Protein AF-A0A059X9Z7-F1 (afdb_monomer_lite)

Secondary structure (DSSP, 8-state):
-EETTTTEEGGGSEEEESS-HHHHHHHHHHTTS----S-EEE---GGGGTTS-EEEE---SS--SS-PPPGGGEEE--TTT-----S--HHHHHHHHHHHHTT-PPPTTTTS-EEEE-S----TTPPEEE-----

Structure (mmCIF, N/CA/C/O backbone):
data_AF-A0A059X9Z7-F1
#
_entry.id   AF-A0A059X9Z7-F1
#
loop_
_atom_site.group_PDB
_atom_site.id
_atom_site.type_symbol
_atom_site.label_atom_id
_atom_site.label_alt_id
_atom_site.label_comp_id
_atom_site.label_asym_id
_atom_site.label_entity_id
_atom_site.label_seq_id
_atom_site.pdbx_PDB_ins_code
_atom_site.Cartn_x
_atom_site.Cartn_y
_atom_site.Cartn_z
_atom_site.occupancy
_atom_site.B_iso_or_equiv
_atom_site.auth_seq_id
_atom_site.auth_comp_id
_atom_site.auth_asym_id
_atom_site.auth_atom_id
_atom_site.pdbx_PDB_model_num
ATOM 1 N N . TYR A 1 1 ? -7.094 -16.591 3.449 1.00 77.62 1 TYR A N 1
ATOM 2 C CA . TYR A 1 1 ? -6.113 -16.502 4.550 1.00 77.62 1 TYR A CA 1
ATOM 3 C C . TYR A 1 1 ? -6.686 -15.639 5.642 1.00 77.62 1 TYR A C 1
ATOM 5 O O . TYR A 1 1 ? -7.320 -14.642 5.309 1.00 77.62 1 TYR A O 1
ATOM 13 N N . ARG A 1 2 ? -6.547 -16.049 6.906 1.00 87.25 2 ARG A N 1
ATOM 14 C CA . ARG A 1 2 ? -6.934 -15.190 8.028 1.00 87.25 2 ARG A CA 1
ATOM 15 C C . ARG A 1 2 ? -5.886 -14.095 8.175 1.00 87.25 2 ARG A C 1
ATOM 17 O O . ARG A 1 2 ? -4.700 -14.402 8.157 1.00 87.25 2 ARG A O 1
ATOM 24 N N . LEU A 1 3 ? -6.337 -12.856 8.295 1.00 89.50 3 LEU A N 1
ATOM 25 C CA . LEU A 1 3 ? -5.495 -11.710 8.588 1.00 89.50 3 LEU A CA 1
ATOM 26 C C . LEU A 1 3 ? -5.288 -11.640 10.109 1.00 89.50 3 LEU A C 1
ATOM 28 O O . LEU A 1 3 ? -6.281 -11.513 10.844 1.00 89.50 3 LEU A O 1
ATOM 32 N N . PRO A 1 4 ? -4.039 -11.752 10.598 1.00 90.12 4 PRO A N 1
ATOM 33 C CA . PRO A 1 4 ? -3.734 -11.543 12.005 1.00 90.12 4 PRO A CA 1
ATOM 34 C C . PRO A 1 4 ? -4.268 -10.193 12.495 1.00 90.12 4 PRO A C 1
ATOM 36 O O . PRO A 1 4 ? -4.392 -9.240 11.727 1.00 90.12 4 PRO A O 1
ATOM 39 N N . LYS A 1 5 ? -4.595 -10.117 13.788 1.00 92.62 5 LYS A N 1
ATOM 40 C CA . LYS A 1 5 ? -5.050 -8.905 14.500 1.00 92.62 5 LYS A CA 1
ATOM 41 C C . LYS A 1 5 ? -6.433 -8.349 14.108 1.00 92.62 5 LYS A C 1
ATOM 43 O O . LYS A 1 5 ? -7.096 -7.789 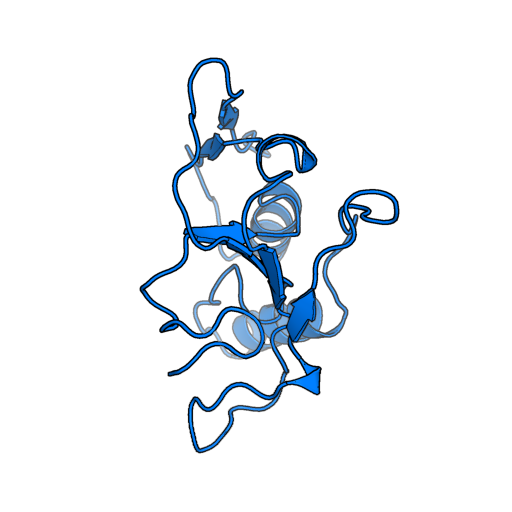14.971 1.00 92.62 5 LYS A O 1
ATOM 48 N N . LEU A 1 6 ? -6.927 -8.574 12.884 1.00 92.88 6 LEU A N 1
ATOM 49 C CA . LEU A 1 6 ? -8.279 -8.156 12.454 1.00 92.88 6 LEU A CA 1
ATOM 50 C C . LEU A 1 6 ? -9.343 -9.266 12.512 1.00 92.88 6 LEU A C 1
ATOM 52 O O . LEU A 1 6 ? -10.540 -8.987 12.385 1.00 92.88 6 LEU A O 1
ATOM 56 N N . ASN A 1 7 ? -8.923 -10.520 12.725 1.00 90.12 7 ASN A N 1
ATOM 57 C CA . ASN A 1 7 ? -9.790 -11.703 12.821 1.00 90.12 7 ASN A CA 1
ATOM 58 C C . ASN A 1 7 ? -10.826 -11.790 11.678 1.00 90.12 7 ASN A C 1
ATOM 60 O O . ASN A 1 7 ? -12.026 -11.986 11.896 1.00 90.12 7 ASN A O 1
ATOM 64 N N . CYS A 1 8 ? -10.353 -11.599 10.451 1.00 93.62 8 CYS A N 1
ATOM 65 C CA . CYS A 1 8 ? -11.130 -11.677 9.214 1.00 93.62 8 CYS A CA 1
ATOM 66 C C . CYS A 1 8 ? -10.301 -12.341 8.110 1.00 93.62 8 CYS A C 1
ATOM 68 O O . CYS A 1 8 ? -9.152 -12.730 8.340 1.00 93.62 8 CYS A O 1
ATOM 70 N N . LEU A 1 9 ? -10.872 -12.513 6.921 1.00 93.19 9 LEU A N 1
ATOM 71 C CA . LEU A 1 9 ? -10.134 -12.970 5.750 1.00 93.19 9 LEU A CA 1
ATOM 72 C C . LEU A 1 9 ? -9.442 -11.800 5.041 1.00 93.19 9 LEU A C 1
ATOM 74 O O . LEU A 1 9 ? -9.853 -10.650 5.149 1.00 93.19 9 LEU A O 1
ATOM 78 N N . TRP A 1 10 ? -8.411 -12.117 4.259 1.00 91.75 10 TRP A N 1
ATOM 79 C CA . TRP A 1 10 ? -7.712 -11.165 3.383 1.00 91.75 10 TRP A CA 1
ATOM 80 C C . TRP A 1 10 ? -8.647 -10.390 2.437 1.00 91.75 10 TRP A C 1
ATOM 82 O O . TRP A 1 10 ? -8.394 -9.231 2.131 1.00 91.75 10 TRP A O 1
ATOM 92 N N . ASN A 1 11 ? -9.735 -11.024 1.992 1.00 93.31 11 ASN A N 1
ATOM 93 C CA . ASN A 1 11 ? -10.712 -10.415 1.087 1.00 93.31 11 ASN A CA 1
ATOM 94 C C . ASN A 1 11 ? -11.826 -9.648 1.824 1.00 93.31 11 ASN A C 1
ATOM 96 O O . ASN A 1 11 ? -12.674 -9.059 1.165 1.00 93.31 11 ASN A O 1
ATOM 100 N N . ASP A 1 12 ? -11.827 -9.647 3.162 1.00 95.31 12 ASP A N 1
ATOM 101 C CA . ASP A 1 12 ? -12.831 -8.948 3.981 1.00 95.31 12 ASP A CA 1
ATOM 102 C C . ASP A 1 12 ? -12.392 -7.519 4.357 1.00 95.31 12 ASP A C 1
ATOM 104 O O . ASP A 1 12 ? -13.050 -6.857 5.161 1.00 95.31 12 ASP A O 1
ATOM 108 N N . VAL A 1 13 ? -11.246 -7.060 3.846 1.00 96.56 13 VAL A N 1
ATOM 109 C CA . VAL A 1 13 ? -10.664 -5.751 4.166 1.00 96.56 13 VAL A CA 1
ATOM 110 C C . VAL A 1 13 ? -10.462 -4.923 2.910 1.00 96.56 13 VAL A C 1
ATOM 112 O O . VAL A 1 13 ? -10.238 -5.450 1.821 1.00 96.56 13 VAL A O 1
ATOM 115 N N . LEU A 1 14 ? -10.503 -3.609 3.082 1.00 96.88 14 LEU A N 1
ATOM 116 C CA . LEU A 1 14 ? -10.046 -2.656 2.086 1.00 96.88 14 LEU A CA 1
ATOM 117 C C . LEU A 1 14 ? -8.515 -2.629 2.087 1.00 96.88 14 LEU A C 1
ATOM 119 O O . LEU A 1 14 ? -7.890 -2.623 3.150 1.00 96.88 14 LEU A O 1
ATOM 123 N N . HIS A 1 15 ? -7.929 -2.608 0.891 1.00 95.94 15 HIS A N 1
ATOM 124 C CA . HIS A 1 15 ? -6.483 -2.590 0.673 1.00 95.94 15 HIS A CA 1
ATOM 125 C C . HIS A 1 15 ? -6.061 -1.210 0.188 1.00 95.94 15 HIS A C 1
ATOM 127 O O . HIS A 1 15 ? -6.440 -0.796 -0.908 1.00 95.94 15 HIS A O 1
ATOM 133 N N . PHE A 1 16 ? -5.247 -0.520 0.980 1.00 96.50 16 PHE A N 1
ATOM 134 C CA . PHE A 1 16 ? -4.645 0.753 0.605 1.00 96.50 16 PHE A CA 1
ATOM 135 C C . PHE A 1 16 ? -3.138 0.586 0.454 1.00 96.50 16 PHE A C 1
ATOM 137 O O . PHE A 1 16 ? -2.495 -0.100 1.251 1.00 96.50 16 PHE A O 1
ATOM 144 N N . SER A 1 17 ? -2.558 1.251 -0.543 1.00 95.62 17 SER A N 1
ATOM 145 C CA . SER A 1 17 ? -1.109 1.441 -0.575 1.00 95.62 17 SER A CA 1
ATOM 146 C C . SER A 1 17 ? -0.724 2.363 0.575 1.00 95.62 17 SER A C 1
ATOM 148 O O . SER A 1 17 ? -1.292 3.445 0.704 1.00 95.62 17 SER A O 1
ATOM 150 N N . ALA A 1 18 ? 0.237 1.952 1.401 1.00 95.06 18 ALA A N 1
ATOM 151 C CA . ALA A 1 18 ? 0.771 2.829 2.437 1.00 95.06 18 ALA A CA 1
ATOM 152 C C . ALA A 1 18 ? 1.746 3.873 1.866 1.00 95.06 18 ALA A C 1
ATOM 154 O O . ALA A 1 18 ? 2.068 4.829 2.553 1.00 95.06 18 ALA A O 1
ATOM 155 N N . LEU A 1 19 ? 2.224 3.667 0.636 1.00 94.81 19 LEU A N 1
ATOM 156 C CA . LEU A 1 19 ? 3.105 4.562 -0.113 1.00 94.81 19 LEU A CA 1
ATOM 157 C C . LEU A 1 19 ? 2.303 5.286 -1.202 1.00 94.81 19 LEU A C 1
ATOM 159 O O . LEU A 1 19 ? 1.502 4.641 -1.887 1.00 94.81 19 LEU A O 1
ATOM 163 N N . ASN A 1 20 ? 2.564 6.575 -1.437 1.00 93.44 20 ASN A N 1
ATOM 164 C CA . ASN A 1 20 ? 1.970 7.301 -2.557 1.00 93.44 20 ASN A CA 1
ATOM 165 C C . ASN A 1 20 ? 2.170 6.534 -3.884 1.00 93.44 20 ASN A C 1
ATOM 167 O O . ASN A 1 20 ? 3.319 6.339 -4.305 1.00 93.44 20 ASN A O 1
ATOM 171 N N . PRO A 1 21 ? 1.091 6.148 -4.599 1.00 95.31 21 PRO A N 1
ATOM 172 C CA . PRO A 1 21 ? 1.209 5.419 -5.859 1.00 95.31 21 PRO A CA 1
ATOM 173 C C . PRO A 1 21 ? 2.073 6.130 -6.908 1.00 95.31 21 PRO A C 1
ATOM 175 O O . PRO A 1 21 ? 2.710 5.458 -7.717 1.00 95.31 21 PRO A O 1
ATOM 178 N N . LYS A 1 22 ? 2.174 7.468 -6.876 1.00 93.50 22 LYS A N 1
ATOM 179 C CA . LYS A 1 22 ? 3.063 8.232 -7.765 1.00 93.50 22 LYS A CA 1
ATOM 180 C C . LYS A 1 22 ? 4.511 7.756 -7.675 1.00 93.50 22 LYS A C 1
ATOM 182 O O . LYS A 1 22 ? 5.147 7.605 -8.707 1.00 93.50 22 LYS A O 1
ATOM 187 N N . ILE A 1 23 ? 5.015 7.486 -6.470 1.00 94.56 23 ILE A N 1
ATOM 188 C CA . ILE A 1 23 ? 6.403 7.050 -6.253 1.00 94.56 23 ILE A CA 1
ATOM 189 C C . ILE A 1 23 ? 6.645 5.704 -6.947 1.00 94.56 23 ILE A C 1
ATOM 191 O O . ILE A 1 23 ? 7.643 5.527 -7.642 1.00 94.56 23 ILE A O 1
ATOM 195 N N . ILE A 1 24 ? 5.693 4.779 -6.807 1.00 95.50 24 ILE A N 1
ATOM 196 C CA . ILE A 1 24 ? 5.737 3.454 -7.431 1.00 95.50 24 ILE A CA 1
ATOM 197 C C . ILE A 1 24 ? 5.732 3.585 -8.954 1.00 95.50 24 ILE A C 1
ATOM 199 O O . ILE A 1 24 ? 6.623 3.072 -9.629 1.00 95.50 24 ILE A O 1
ATOM 203 N N . PHE A 1 25 ? 4.732 4.276 -9.506 1.00 95.69 25 PHE A N 1
ATOM 204 C CA . PHE A 1 25 ? 4.564 4.356 -10.953 1.00 95.69 25 PHE A CA 1
ATOM 205 C C . PHE A 1 25 ? 5.681 5.156 -11.621 1.00 95.69 25 PHE A C 1
ATOM 207 O O . PHE A 1 25 ? 6.197 4.685 -12.627 1.00 95.69 25 PHE A O 1
ATOM 214 N N . SER A 1 26 ? 6.140 6.273 -11.043 1.00 93.75 26 SER A N 1
ATOM 215 C CA . SER A 1 26 ? 7.297 7.008 -11.574 1.00 93.75 26 SER A CA 1
ATOM 216 C C . SER A 1 26 ? 8.542 6.125 -11.633 1.00 93.75 26 SER A C 1
ATOM 218 O O . SER A 1 26 ? 9.222 6.100 -12.657 1.00 93.75 26 SER A O 1
ATOM 220 N N . ARG A 1 27 ? 8.796 5.311 -10.599 1.00 95.12 27 ARG A N 1
ATOM 221 C CA . ARG A 1 27 ? 9.936 4.389 -10.626 1.00 95.12 27 ARG A CA 1
ATOM 222 C C . ARG A 1 27 ? 9.806 3.321 -11.711 1.00 95.12 27 ARG A C 1
ATOM 224 O O . ARG A 1 27 ? 10.785 2.983 -12.373 1.00 95.12 27 ARG A O 1
ATOM 231 N N . LEU A 1 28 ? 8.606 2.783 -11.908 1.00 95.81 28 LEU A N 1
ATOM 232 C CA . LEU A 1 28 ? 8.344 1.816 -12.972 1.00 95.81 28 LEU A CA 1
ATOM 233 C C . LEU A 1 28 ? 8.528 2.431 -14.373 1.00 95.81 28 LEU A C 1
ATOM 235 O O . LEU A 1 28 ? 9.031 1.749 -15.266 1.00 95.81 28 LEU A O 1
ATOM 239 N N . GLU A 1 29 ? 8.167 3.702 -14.575 1.00 95.00 29 GLU A N 1
ATOM 240 C CA . GLU A 1 29 ? 8.420 4.418 -15.836 1.00 95.00 29 GLU A CA 1
ATOM 241 C C . GLU A 1 29 ? 9.912 4.619 -16.093 1.00 95.00 29 GLU A C 1
ATOM 243 O O . GLU A 1 29 ? 10.371 4.339 -17.199 1.00 95.00 29 GLU A O 1
ATOM 248 N N . GLU A 1 30 ? 10.683 5.016 -15.077 1.00 94.75 30 GLU A N 1
ATOM 249 C CA . GLU A 1 30 ? 12.146 5.147 -15.169 1.00 94.75 30 GLU A CA 1
ATOM 250 C C . GLU A 1 30 ? 12.834 3.832 -15.569 1.00 94.75 30 GLU A C 1
ATOM 252 O O . GLU A 1 30 ? 13.881 3.841 -16.215 1.00 94.75 30 GLU A O 1
ATOM 257 N N . LEU A 1 31 ? 12.244 2.692 -15.198 1.00 95.94 31 LEU A N 1
ATOM 258 C CA . LEU A 1 31 ? 12.715 1.356 -15.572 1.00 95.94 31 LEU A CA 1
ATOM 259 C C . LEU A 1 31 ? 12.171 0.871 -16.929 1.00 95.94 31 LEU A C 1
ATOM 261 O O . LEU A 1 31 ? 12.509 -0.230 -17.364 1.00 95.94 31 LEU A O 1
ATOM 265 N N . GLY A 1 32 ? 11.365 1.678 -17.622 1.00 95.31 32 GLY A N 1
ATOM 266 C CA . GLY A 1 32 ? 10.856 1.379 -18.961 1.00 95.31 32 GLY A CA 1
ATOM 267 C C . GLY A 1 32 ? 9.578 0.537 -19.002 1.00 95.31 32 GLY A C 1
ATOM 268 O O . GLY A 1 32 ? 9.232 0.026 -20.062 1.00 95.31 32 GLY A O 1
ATOM 269 N N . PHE A 1 33 ? 8.853 0.388 -17.886 1.00 94.69 33 PHE A N 1
ATOM 270 C CA . PHE A 1 33 ? 7.573 -0.343 -17.853 1.00 94.69 33 PHE A CA 1
ATOM 271 C C . PHE A 1 33 ? 6.351 0.507 -18.234 1.00 94.69 33 PHE A C 1
ATOM 273 O O . PHE A 1 33 ? 5.240 -0.021 -18.317 1.00 94.69 33 PHE A O 1
ATOM 280 N N . GLY A 1 34 ? 6.551 1.811 -18.431 1.00 87.94 34 GLY A N 1
ATOM 281 C CA . GLY A 1 34 ? 5.526 2.774 -18.822 1.00 87.94 34 GLY A CA 1
ATOM 282 C C . GLY A 1 34 ? 5.406 2.991 -20.338 1.00 87.94 34 GLY A C 1
ATOM 283 O O . GLY A 1 34 ? 5.991 2.250 -21.131 1.00 87.94 34 GLY A O 1
ATOM 284 N N . PRO A 1 35 ? 4.661 4.027 -20.763 1.00 88.94 35 PRO A N 1
ATOM 285 C CA . PRO A 1 35 ? 4.063 5.074 -19.925 1.00 88.94 35 PRO A CA 1
ATOM 286 C C . PRO A 1 35 ? 2.759 4.628 -19.242 1.00 88.94 35 PRO A C 1
ATOM 288 O O . PRO A 1 35 ? 1.929 3.955 -19.857 1.00 88.94 35 PRO A O 1
ATOM 291 N N . PHE A 1 36 ? 2.534 5.060 -18.001 1.00 89.25 36 PHE A N 1
ATOM 292 C CA . PHE A 1 36 ? 1.270 4.870 -17.288 1.00 89.25 36 PHE A CA 1
ATOM 293 C C . PHE A 1 36 ? 0.429 6.144 -17.371 1.00 89.25 36 PHE A C 1
ATOM 295 O O . PHE A 1 36 ? 0.604 7.091 -16.608 1.00 89.25 36 PHE A O 1
ATOM 302 N N . ARG A 1 37 ? -0.507 6.171 -18.321 1.00 86.00 37 ARG A N 1
ATOM 303 C CA . ARG A 1 37 ? -1.375 7.331 -18.560 1.00 86.00 37 ARG A CA 1
ATOM 304 C C . ARG A 1 37 ? -2.705 7.185 -17.836 1.00 86.00 37 ARG A C 1
ATOM 306 O O . ARG A 1 37 ? -3.184 6.075 -17.618 1.00 86.00 37 ARG A O 1
ATOM 313 N N . ASP A 1 38 ? -3.288 8.326 -17.483 1.00 87.38 38 ASP A N 1
ATOM 314 C CA . ASP A 1 38 ? -4.646 8.440 -16.938 1.00 87.38 38 ASP A CA 1
ATOM 315 C C . ASP A 1 38 ? -4.896 7.685 -15.619 1.00 87.38 38 ASP A C 1
ATOM 317 O O . ASP A 1 38 ? -6.048 7.450 -15.241 1.00 87.38 38 ASP A O 1
ATOM 321 N N . LEU A 1 39 ? -3.834 7.345 -14.877 1.00 92.12 39 LEU A N 1
ATOM 322 C CA . LEU A 1 39 ? -3.969 6.762 -13.545 1.00 92.12 39 LEU A CA 1
ATOM 323 C C . LEU A 1 39 ? -4.527 7.789 -12.559 1.00 92.12 39 LEU A C 1
ATOM 325 O O . LEU A 1 39 ? -4.103 8.948 -12.520 1.00 92.12 39 LEU A O 1
ATOM 329 N N . LYS A 1 40 ? -5.467 7.328 -11.735 1.00 93.50 40 LYS A N 1
ATOM 330 C CA . LYS A 1 40 ? -6.095 8.109 -10.672 1.00 93.50 40 LYS A CA 1
ATOM 331 C C . LYS A 1 40 ? -6.162 7.283 -9.401 1.00 93.50 40 LYS A C 1
ATOM 333 O O . LYS A 1 40 ? -6.370 6.072 -9.463 1.00 93.50 40 LYS A O 1
ATOM 338 N N . TRP A 1 41 ? -6.034 7.940 -8.260 1.00 94.56 41 TRP A N 1
ATOM 339 C CA . TRP A 1 41 ? -6.209 7.315 -6.951 1.00 94.56 41 TRP A CA 1
ATOM 340 C C . TRP A 1 41 ? -6.815 8.305 -5.965 1.00 94.56 41 TRP A C 1
ATOM 342 O O . TRP A 1 41 ? -6.664 9.519 -6.103 1.00 94.56 41 TRP A O 1
ATOM 352 N N . PHE A 1 42 ? -7.513 7.774 -4.966 1.00 95.69 42 PHE A N 1
ATOM 353 C CA . PHE A 1 42 ? -7.990 8.563 -3.840 1.00 95.69 42 PHE A CA 1
ATOM 354 C C . PHE A 1 42 ? -6.828 8.867 -2.892 1.00 95.69 42 PHE A C 1
ATOM 356 O O . PHE A 1 42 ? -6.065 7.974 -2.527 1.00 95.69 42 PHE A O 1
ATOM 363 N N . GLU A 1 43 ? -6.702 10.125 -2.488 1.00 94.62 43 GLU A N 1
ATOM 364 C CA . GLU A 1 43 ? -5.808 10.555 -1.415 1.00 94.62 43 GLU A CA 1
ATOM 365 C C . GLU A 1 43 ? -6.573 10.435 -0.097 1.00 94.62 43 GLU A C 1
ATOM 367 O O . GLU A 1 43 ? -7.309 11.345 0.273 1.00 94.62 43 GLU A O 1
ATOM 372 N N . ILE A 1 44 ? -6.457 9.279 0.560 1.00 95.06 44 ILE A N 1
ATOM 373 C CA . ILE A 1 44 ? -7.173 8.961 1.801 1.00 95.06 44 ILE A CA 1
ATOM 374 C C . ILE A 1 44 ? -6.340 9.447 2.995 1.00 95.06 44 ILE A C 1
ATOM 376 O O . ILE A 1 44 ? -5.296 8.851 3.269 1.00 95.06 44 ILE A O 1
ATOM 380 N N . PRO A 1 45 ? -6.767 10.492 3.732 1.00 92.44 45 PRO A N 1
ATOM 381 C CA . PRO A 1 45 ? -6.108 10.870 4.974 1.00 92.44 45 PRO A CA 1
ATOM 382 C C . PRO A 1 45 ? -6.249 9.735 5.985 1.00 92.44 45 PRO A C 1
ATOM 384 O O . PRO A 1 45 ? -7.341 9.192 6.159 1.00 92.44 45 PRO A O 1
ATOM 387 N N . VAL A 1 46 ? -5.166 9.398 6.687 1.00 93.12 46 VAL A N 1
ATOM 388 C CA . VAL A 1 46 ? -5.174 8.280 7.644 1.00 93.12 46 VAL A CA 1
ATOM 389 C C . VAL A 1 46 ? -6.223 8.474 8.749 1.00 93.12 46 VAL A C 1
ATOM 391 O O . VAL A 1 46 ? -6.804 7.505 9.222 1.00 93.12 46 VAL A O 1
ATOM 394 N N . GLN A 1 47 ? -6.541 9.728 9.088 1.00 92.19 47 GLN A N 1
ATOM 395 C CA . GLN A 1 47 ? -7.546 10.103 10.086 1.00 92.19 47 GLN A CA 1
ATOM 396 C C . GLN A 1 47 ? -8.960 9.631 9.722 1.00 92.19 47 GLN A C 1
ATOM 398 O O . GLN A 1 47 ? -9.769 9.390 10.609 1.00 92.19 47 GLN A O 1
ATOM 403 N N . VAL A 1 48 ? -9.270 9.446 8.432 1.00 94.00 48 VAL A N 1
ATOM 404 C CA . VAL A 1 48 ? -10.571 8.902 7.989 1.00 94.00 48 VAL A CA 1
ATOM 405 C C . VAL A 1 48 ? -10.759 7.452 8.448 1.00 94.00 48 VAL A C 1
ATOM 407 O O . VAL A 1 48 ? -11.885 6.966 8.524 1.00 94.00 48 VAL A O 1
ATOM 410 N N . LEU A 1 49 ? -9.664 6.760 8.765 1.00 95.44 49 LEU A N 1
ATOM 411 C CA . LEU A 1 49 ? -9.672 5.371 9.209 1.00 95.44 49 LEU A CA 1
ATOM 412 C C . LEU A 1 49 ? -9.695 5.250 10.745 1.00 95.44 49 LEU A C 1
ATOM 414 O O . LEU A 1 49 ? -9.773 4.135 11.263 1.00 95.44 49 LEU A O 1
ATOM 418 N N . GLU A 1 50 ? -9.623 6.364 11.486 1.00 93.56 50 GLU A N 1
ATOM 419 C CA . GLU A 1 50 ? -9.681 6.340 12.950 1.00 93.56 50 GLU A CA 1
ATOM 420 C C . GLU A 1 50 ? -10.998 5.722 13.438 1.00 93.56 50 GLU A C 1
ATOM 422 O O . GLU A 1 50 ? -12.084 6.000 12.932 1.00 93.56 50 GLU A O 1
ATOM 427 N N . GLY A 1 51 ? -10.897 4.843 14.436 1.00 94.44 51 GLY A N 1
ATOM 428 C CA . GLY A 1 51 ? -12.037 4.078 14.948 1.00 94.44 51 GLY A CA 1
ATOM 429 C C . GLY A 1 51 ? -12.375 2.817 14.144 1.00 94.44 51 GLY A C 1
ATOM 430 O O . GLY A 1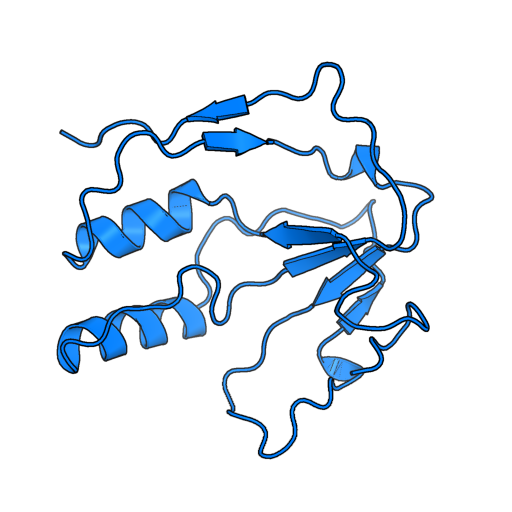 51 ? -13.146 1.992 14.636 1.00 94.44 51 GLY A O 1
ATOM 431 N N . LEU A 1 52 ? -11.772 2.606 12.967 1.00 97.06 52 LEU A N 1
ATOM 432 C CA . LEU A 1 52 ? -11.882 1.348 12.227 1.00 97.06 52 LEU A CA 1
ATOM 433 C C . LEU A 1 52 ? -10.739 0.386 12.591 1.00 97.06 52 LEU A C 1
ATOM 435 O O . LEU A 1 52 ? -9.590 0.819 12.736 1.00 97.06 52 LEU A O 1
ATOM 439 N N . PRO A 1 53 ? -11.002 -0.933 12.684 1.00 97.44 53 PRO A N 1
ATOM 440 C CA . PRO A 1 53 ? -9.949 -1.931 12.826 1.00 97.44 53 PRO A CA 1
ATOM 441 C C . PRO A 1 53 ? -8.974 -1.871 11.643 1.00 97.44 53 PRO A C 1
ATOM 443 O O . PRO A 1 53 ? -9.306 -2.270 10.523 1.00 97.44 53 PRO A O 1
ATOM 446 N N . THR A 1 54 ? -7.767 -1.373 11.913 1.00 97.75 54 THR A N 1
ATOM 447 C CA . THR A 1 54 ? -6.773 -1.037 10.890 1.00 97.75 54 THR A CA 1
ATOM 448 C C . THR A 1 54 ? -5.401 -1.584 11.262 1.00 97.75 54 THR A C 1
ATOM 450 O O . THR A 1 54 ? -4.951 -1.456 12.402 1.00 97.75 54 THR A O 1
ATOM 453 N N . VAL A 1 55 ? -4.723 -2.191 10.290 1.00 97.19 55 VAL A N 1
ATOM 454 C CA . VAL A 1 55 ? -3.356 -2.705 10.436 1.00 97.19 55 VAL A CA 1
ATOM 455 C C . VAL A 1 55 ? -2.472 -2.246 9.286 1.00 97.19 55 VAL A C 1
ATOM 457 O O . VAL A 1 55 ? -2.948 -1.992 8.181 1.00 97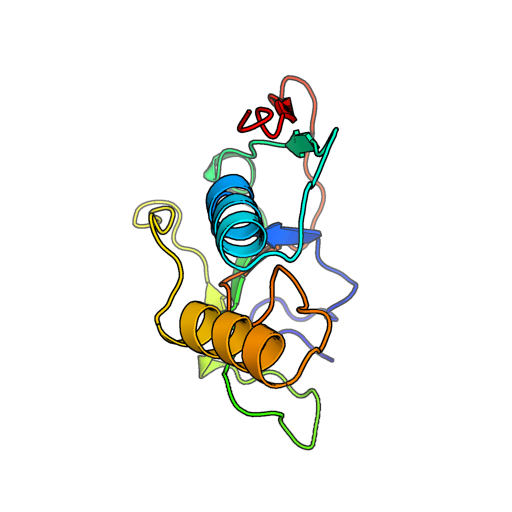.19 55 VAL A O 1
ATOM 460 N N . VAL A 1 56 ? -1.170 -2.191 9.534 1.00 96.38 56 VAL A N 1
ATOM 461 C CA . VAL A 1 56 ? -0.134 -2.087 8.510 1.00 96.38 56 VAL A CA 1
ATOM 462 C C . VAL A 1 56 ? 0.387 -3.488 8.232 1.00 96.38 56 VAL A C 1
ATOM 464 O O . VAL A 1 56 ? 0.820 -4.183 9.146 1.00 96.38 56 VAL A O 1
ATOM 467 N N . TYR A 1 57 ? 0.356 -3.903 6.972 1.00 94.12 57 TYR A N 1
ATOM 468 C CA . TYR A 1 57 ? 0.965 -5.139 6.505 1.00 94.12 57 TYR A CA 1
ATOM 469 C C . TYR A 1 57 ? 2.243 -4.833 5.723 1.00 94.12 57 TYR A C 1
ATOM 471 O O . TYR A 1 57 ? 2.212 -4.148 4.697 1.00 94.12 57 TYR A O 1
ATOM 479 N N . ARG A 1 58 ? 3.374 -5.355 6.197 1.00 91.62 58 ARG A N 1
ATOM 480 C CA . ARG A 1 58 ? 4.685 -5.227 5.554 1.00 91.62 58 ARG A CA 1
ATOM 481 C C . ARG A 1 58 ? 4.956 -6.496 4.751 1.00 91.62 58 ARG A C 1
ATOM 483 O O . ARG A 1 58 ? 5.356 -7.512 5.303 1.00 91.62 58 ARG A O 1
ATOM 490 N N . ALA A 1 59 ? 4.697 -6.441 3.445 1.00 83.44 59 ALA A N 1
ATOM 491 C CA . ALA A 1 59 ? 4.812 -7.605 2.571 1.00 83.44 59 ALA A CA 1
ATOM 492 C C . ALA A 1 59 ? 6.256 -8.166 2.555 1.00 83.44 59 ALA A C 1
ATOM 494 O O . ALA A 1 59 ? 7.165 -7.459 2.108 1.00 83.44 59 ALA A O 1
ATOM 495 N N . PRO A 1 60 ? 6.488 -9.417 3.001 1.00 80.94 60 PRO A N 1
ATOM 496 C CA . PRO A 1 60 ? 7.823 -10.002 3.070 1.00 80.94 60 PRO A CA 1
ATOM 497 C C . PRO A 1 60 ? 8.332 -10.405 1.681 1.00 80.94 60 PRO A C 1
ATOM 499 O O . PRO A 1 60 ? 7.551 -10.747 0.796 1.00 80.94 60 PRO A O 1
ATOM 502 N N . ILE A 1 61 ? 9.659 -10.430 1.511 1.00 72.19 61 ILE A N 1
ATOM 503 C CA . ILE A 1 61 ? 10.339 -10.775 0.244 1.00 72.19 61 ILE A CA 1
ATOM 504 C C . ILE A 1 61 ? 10.100 -12.233 -0.163 1.00 72.19 61 ILE A C 1
ATOM 506 O O . ILE A 1 61 ? 10.054 -12.573 -1.346 1.00 72.19 61 ILE A O 1
ATOM 510 N N . GLN A 1 62 ? 10.021 -13.122 0.826 1.00 64.38 62 GLN A N 1
ATOM 511 C CA . GLN A 1 62 ? 10.088 -14.551 0.573 1.00 64.38 62 GLN A CA 1
ATOM 512 C C . GLN A 1 62 ? 8.745 -15.057 0.034 1.00 64.38 62 GLN A C 1
ATOM 514 O O . GLN A 1 62 ? 7.722 -14.856 0.696 1.00 64.38 62 GLN A O 1
ATOM 519 N N . PRO A 1 63 ? 8.724 -15.744 -1.126 1.00 52.62 63 PRO A N 1
ATOM 520 C CA . PRO A 1 63 ? 7.555 -16.504 -1.527 1.00 52.62 63 PRO A CA 1
ATOM 521 C C . PRO A 1 63 ? 7.348 -17.588 -0.476 1.00 52.62 63 PRO A C 1
ATOM 523 O O . PRO A 1 63 ? 8.098 -18.562 -0.394 1.00 52.62 63 PRO A O 1
ATOM 526 N N . ARG A 1 64 ? 6.355 -17.385 0.382 1.00 57.09 64 ARG A N 1
ATOM 527 C CA . ARG A 1 64 ? 5.964 -18.406 1.340 1.00 57.09 64 ARG A CA 1
ATOM 528 C C . ARG A 1 64 ? 5.330 -19.551 0.557 1.00 57.09 64 ARG A C 1
ATOM 530 O O . ARG A 1 64 ? 4.536 -19.322 -0.357 1.00 57.09 64 ARG A O 1
ATOM 537 N N . GLN A 1 65 ? 5.735 -20.781 0.874 1.00 53.78 65 GLN A N 1
ATOM 538 C CA . GLN A 1 65 ? 5.156 -21.977 0.249 1.00 53.78 65 GLN A CA 1
ATOM 539 C C . GLN A 1 65 ? 3.654 -22.085 0.551 1.00 53.78 65 GLN A C 1
ATOM 541 O O . GLN A 1 65 ? 2.906 -22.680 -0.222 1.00 53.78 65 GLN A O 1
ATOM 546 N N . ASP A 1 66 ? 3.213 -21.456 1.639 1.00 64.50 66 ASP A N 1
ATOM 547 C CA . ASP A 1 66 ? 1.830 -21.183 1.969 1.00 64.50 66 ASP A CA 1
ATOM 548 C C . ASP A 1 66 ? 1.561 -19.672 1.954 1.00 64.50 66 ASP A C 1
ATOM 550 O O . ASP A 1 66 ? 2.361 -18.857 2.383 1.00 64.50 66 ASP A O 1
ATOM 554 N N . PHE A 1 67 ? 0.390 -19.236 1.508 1.00 66.50 67 PHE A N 1
ATOM 555 C CA . PHE A 1 67 ? 0.034 -17.812 1.599 1.00 66.50 67 PHE A CA 1
ATOM 556 C C . PHE A 1 67 ? -0.411 -17.423 3.030 1.00 66.50 67 PHE A C 1
ATOM 558 O O . PHE A 1 67 ? -1.247 -16.535 3.220 1.00 66.50 67 PHE A O 1
ATOM 565 N N . ALA A 1 68 ? 0.078 -18.135 4.051 1.00 74.44 68 ALA A N 1
ATOM 566 C CA . ALA A 1 68 ? -0.186 -17.813 5.441 1.00 74.44 68 ALA A CA 1
ATOM 567 C C . ALA A 1 68 ? 0.509 -16.492 5.792 1.00 74.44 68 ALA A C 1
ATOM 569 O O . ALA A 1 68 ? 1.676 -16.278 5.461 1.00 74.44 68 ALA A O 1
ATOM 570 N N . LEU A 1 69 ? -0.217 -15.599 6.461 1.00 83.06 69 LEU A N 1
ATOM 571 C CA . LEU A 1 69 ? 0.310 -14.321 6.936 1.00 83.06 69 LEU A CA 1
ATOM 572 C C . LEU A 1 69 ? 0.934 -14.530 8.314 1.00 83.06 69 LEU A C 1
ATOM 574 O O . LEU A 1 69 ? 0.319 -15.169 9.167 1.00 83.06 69 LEU A O 1
ATOM 578 N N . ASP A 1 70 ? 2.138 -14.003 8.524 1.00 87.38 70 ASP A N 1
ATOM 579 C CA . ASP A 1 70 ? 2.771 -14.004 9.843 1.00 87.38 70 ASP A CA 1
ATOM 580 C C . ASP A 1 70 ? 2.272 -12.803 10.622 1.00 87.38 70 ASP A C 1
ATOM 582 O O . ASP A 1 70 ? 2.065 -11.717 10.079 1.00 87.38 70 ASP A O 1
ATOM 586 N N . GLU A 1 71 ? 2.068 -13.020 11.909 1.00 89.88 71 GLU A N 1
ATOM 587 C CA . GLU A 1 71 ? 1.700 -11.960 12.819 1.00 89.88 71 GLU A CA 1
ATOM 588 C C . GLU A 1 71 ? 2.806 -10.904 12.943 1.00 89.88 71 GLU A C 1
ATOM 590 O O . GLU A 1 71 ? 2.486 -9.741 13.165 1.00 89.88 71 GLU A O 1
ATOM 595 N N . ALA A 1 72 ? 4.074 -11.278 12.742 1.00 91.31 72 ALA A N 1
ATOM 596 C CA . ALA A 1 72 ? 5.204 -10.351 12.740 1.00 91.31 72 ALA A CA 1
ATOM 597 C C . ALA A 1 72 ? 5.191 -9.366 11.555 1.00 91.31 72 ALA A C 1
ATOM 599 O O . ALA A 1 72 ? 5.754 -8.280 11.664 1.00 91.31 72 ALA A O 1
ATOM 600 N N . ASP A 1 73 ? 4.526 -9.711 10.447 1.00 91.06 73 ASP A N 1
ATOM 601 C CA . ASP A 1 73 ? 4.419 -8.844 9.264 1.00 91.06 73 ASP A CA 1
ATOM 602 C C . ASP A 1 73 ? 3.229 -7.871 9.355 1.00 91.06 73 ASP A C 1
ATOM 604 O O . ASP A 1 73 ? 3.022 -7.049 8.458 1.00 91.06 73 ASP A O 1
ATOM 608 N N . VAL A 1 74 ? 2.404 -7.985 10.402 1.00 94.06 74 VAL A N 1
ATOM 609 C CA . VAL A 1 74 ? 1.162 -7.226 10.573 1.00 94.06 74 VAL A CA 1
ATOM 610 C C . VAL A 1 74 ? 1.220 -6.457 11.886 1.00 94.06 74 VAL A C 1
ATOM 612 O O . VAL A 1 74 ? 1.347 -7.046 12.950 1.00 94.06 74 VAL A O 1
ATOM 615 N N . GLU A 1 75 ? 1.052 -5.142 11.847 1.00 95.62 75 GLU A N 1
ATOM 616 C CA . GLU A 1 75 ? 1.084 -4.267 13.026 1.00 95.62 75 GLU A CA 1
ATOM 617 C C . GLU A 1 75 ? -0.245 -3.516 13.141 1.00 95.62 75 GLU A C 1
ATOM 619 O O . GLU A 1 75 ? -0.785 -3.079 12.130 1.00 95.62 75 GLU A O 1
ATOM 624 N N . VAL A 1 76 ? -0.801 -3.346 14.348 1.00 96.69 76 VAL A N 1
ATOM 625 C CA . VAL A 1 76 ? -1.949 -2.431 14.518 1.00 96.69 76 VAL A CA 1
ATOM 626 C C . VAL A 1 76 ? -1.476 -1.021 14.194 1.00 96.69 76 VAL A C 1
ATOM 628 O O . VAL A 1 76 ? -0.430 -0.602 14.685 1.00 96.69 76 VAL A O 1
ATOM 631 N N . LEU A 1 77 ? -2.231 -0.309 13.359 1.00 96.06 77 LEU A N 1
ATOM 632 C CA . LEU A 1 77 ? -1.868 1.046 12.975 1.00 96.06 77 LEU A CA 1
ATOM 633 C C . LEU A 1 77 ? -2.024 1.988 14.176 1.00 96.06 77 LEU A C 1
ATOM 635 O O . LEU A 1 77 ? -3.117 2.129 14.723 1.00 96.06 77 LEU A O 1
ATOM 639 N N . ASP A 1 78 ? -0.937 2.654 14.554 1.00 94.88 78 ASP A N 1
ATOM 640 C CA . ASP A 1 78 ? -0.971 3.775 15.489 1.00 94.88 78 ASP A CA 1
ATOM 641 C C . ASP A 1 78 ? -1.099 5.088 14.710 1.00 94.88 78 ASP A C 1
ATOM 643 O O . ASP A 1 78 ? -0.149 5.566 14.094 1.00 94.88 78 ASP A O 1
ATOM 647 N N . PHE A 1 79 ? -2.291 5.678 14.751 1.00 93.94 79 PHE A N 1
ATOM 648 C CA . PHE A 1 79 ? -2.622 6.915 14.046 1.00 93.94 79 PHE A CA 1
ATOM 649 C C . PHE A 1 79 ? -1.811 8.132 14.506 1.00 93.94 79 PHE A C 1
ATOM 651 O O . PHE A 1 79 ? -1.641 9.069 13.728 1.00 93.94 79 PHE A O 1
ATOM 658 N N . GLN A 1 80 ? -1.307 8.133 15.744 1.00 91.88 80 GLN A N 1
ATOM 659 C CA . GLN A 1 80 ? -0.571 9.272 16.300 1.00 91.88 80 GLN A CA 1
ATOM 660 C C . GLN A 1 80 ? 0.897 9.279 15.869 1.00 91.88 80 GLN A C 1
ATOM 662 O O . GLN A 1 80 ? 1.491 10.346 15.721 1.00 91.88 80 GLN A O 1
ATOM 667 N N . SER A 1 81 ? 1.485 8.098 15.668 1.00 92.25 81 SER A N 1
ATOM 668 C CA . SER A 1 81 ? 2.878 7.942 15.235 1.00 92.25 81 SER A CA 1
ATOM 669 C C . SER A 1 81 ? 3.027 7.579 13.754 1.00 92.25 81 SER A C 1
ATOM 671 O O . SER A 1 81 ? 4.149 7.547 13.240 1.00 92.25 81 SER A O 1
ATOM 673 N N . TRP A 1 82 ? 1.917 7.333 13.049 1.00 93.38 82 TRP A N 1
ATOM 674 C CA . TRP A 1 82 ? 1.939 6.999 11.632 1.00 93.38 82 TRP A CA 1
ATOM 675 C C . TRP A 1 82 ? 2.564 8.113 10.792 1.00 93.38 82 TRP A C 1
ATOM 677 O O . TRP A 1 82 ? 2.208 9.288 10.887 1.00 93.38 82 TRP A O 1
ATOM 687 N N . SER A 1 83 ? 3.460 7.708 9.898 1.00 91.88 83 SER A N 1
ATOM 688 C CA . SER A 1 83 ? 4.011 8.563 8.856 1.00 91.88 83 SER A CA 1
ATOM 689 C C . SER A 1 83 ? 4.033 7.800 7.540 1.00 91.88 83 SER A C 1
ATOM 691 O O . SER A 1 83 ? 4.407 6.627 7.487 1.00 91.88 83 SER A O 1
ATOM 693 N N . GLU A 1 84 ? 3.606 8.472 6.472 1.00 91.06 84 GLU A N 1
ATOM 694 C CA . GLU A 1 84 ? 3.659 7.910 5.128 1.00 91.06 84 GLU A CA 1
ATOM 695 C C . GLU A 1 84 ? 5.130 7.710 4.717 1.00 91.06 84 GLU A C 1
ATOM 697 O O . GLU A 1 84 ? 5.925 8.653 4.814 1.00 91.06 84 GLU A O 1
ATOM 702 N N . PRO A 1 85 ? 5.529 6.514 4.249 1.00 92.31 85 PRO A N 1
ATOM 703 C CA . PRO A 1 85 ? 6.849 6.316 3.678 1.00 92.31 85 PRO A CA 1
ATOM 704 C C . PRO A 1 85 ? 7.065 7.246 2.481 1.00 92.31 85 PRO A C 1
ATOM 706 O O . PRO A 1 85 ? 6.212 7.367 1.608 1.00 92.31 85 PRO A O 1
ATOM 709 N N . LEU A 1 86 ? 8.236 7.880 2.413 1.00 93.38 86 LEU A N 1
ATOM 710 C CA . LEU A 1 86 ? 8.566 8.825 1.338 1.00 93.38 86 LEU A CA 1
ATOM 711 C C . LEU A 1 86 ? 9.266 8.172 0.141 1.00 93.38 86 LEU A C 1
ATOM 713 O O . LEU A 1 86 ? 9.455 8.817 -0.884 1.00 93.38 86 LEU A O 1
ATOM 717 N N . ASN A 1 87 ? 9.691 6.916 0.280 1.00 94.00 87 ASN A N 1
ATOM 718 C CA . ASN A 1 87 ? 10.484 6.203 -0.714 1.00 94.00 87 ASN A CA 1
ATOM 719 C C . ASN A 1 87 ? 10.073 4.731 -0.776 1.00 94.00 87 ASN A C 1
ATOM 721 O O . ASN A 1 87 ? 9.523 4.182 0.182 1.00 94.00 87 ASN A O 1
ATOM 725 N N . LEU A 1 88 ? 10.404 4.084 -1.895 1.00 93.44 88 LEU A N 1
ATOM 726 C CA . LEU A 1 88 ? 10.370 2.629 -1.991 1.00 93.44 88 LEU A CA 1
ATOM 727 C C . LEU A 1 88 ? 11.333 2.009 -0.980 1.00 93.44 88 LEU A C 1
ATOM 729 O O . LEU A 1 88 ? 12.412 2.539 -0.707 1.00 93.44 88 LEU A O 1
ATOM 733 N N . SER A 1 89 ? 10.945 0.851 -0.461 1.00 91.88 89 SER A N 1
ATOM 734 C CA . SER A 1 89 ? 11.861 0.008 0.290 1.00 91.88 89 SER A CA 1
ATOM 735 C C . SER A 1 89 ? 12.973 -0.514 -0.639 1.00 91.88 89 SER A C 1
ATOM 737 O O . SER A 1 89 ? 12.734 -0.694 -1.843 1.00 91.88 89 SER A O 1
ATOM 739 N N . PRO A 1 90 ? 14.188 -0.780 -0.122 1.00 92.38 90 PRO A N 1
ATOM 740 C CA . PRO A 1 90 ? 15.246 -1.438 -0.893 1.00 92.38 90 PRO A CA 1
ATOM 741 C C . PRO A 1 90 ? 14.778 -2.732 -1.576 1.00 92.38 90 PRO A C 1
ATOM 743 O O . PRO A 1 90 ? 15.231 -3.075 -2.667 1.00 92.38 90 PRO A O 1
ATOM 746 N N . GLU A 1 91 ? 13.839 -3.432 -0.948 1.00 91.00 91 GLU A N 1
ATOM 747 C CA . GLU A 1 91 ? 13.255 -4.681 -1.413 1.00 91.00 91 GLU A CA 1
ATOM 748 C C . GLU A 1 91 ? 12.380 -4.489 -2.654 1.00 91.00 91 GLU A C 1
ATOM 750 O O . GLU A 1 91 ? 12.572 -5.186 -3.654 1.00 91.00 91 GLU A O 1
ATOM 755 N N . ALA A 1 92 ? 11.450 -3.530 -2.620 1.00 93.50 92 ALA A N 1
ATOM 756 C CA . ALA A 1 92 ? 10.604 -3.208 -3.769 1.00 93.50 92 ALA A CA 1
ATOM 757 C C . ALA A 1 92 ? 11.451 -2.708 -4.951 1.00 93.50 92 ALA A C 1
ATOM 759 O O . ALA A 1 92 ? 11.260 -3.131 -6.092 1.00 93.50 92 ALA A O 1
ATOM 760 N N . GLU A 1 93 ? 12.457 -1.881 -4.662 1.00 95.62 93 GLU A N 1
ATOM 761 C CA . GLU A 1 93 ? 13.412 -1.378 -5.648 1.00 95.62 93 GLU A CA 1
ATOM 762 C C . GLU A 1 93 ? 14.214 -2.512 -6.315 1.00 95.62 93 GLU A C 1
ATOM 764 O O . GLU A 1 93 ? 14.362 -2.546 -7.540 1.00 95.62 93 GLU A O 1
ATOM 769 N N . SER A 1 94 ? 14.708 -3.470 -5.524 1.00 95.19 94 SER A N 1
ATOM 770 C CA . SER A 1 94 ? 15.414 -4.653 -6.029 1.00 95.19 94 SER A CA 1
ATOM 771 C C . SER A 1 94 ? 14.507 -5.522 -6.908 1.00 95.19 94 SER A C 1
ATOM 773 O O . SER A 1 94 ? 14.910 -5.946 -7.993 1.00 95.19 94 SER A O 1
ATOM 775 N N . TYR A 1 95 ? 13.252 -5.721 -6.496 1.00 95.12 95 TYR A N 1
ATOM 776 C CA . TYR A 1 95 ? 12.264 -6.476 -7.267 1.00 95.12 95 TYR A CA 1
ATOM 777 C C . TYR A 1 95 ? 11.929 -5.829 -8.615 1.00 95.12 95 TYR A C 1
ATOM 779 O O . TYR A 1 95 ? 11.839 -6.529 -9.625 1.00 95.12 95 TYR A O 1
ATOM 787 N N . PHE A 1 96 ? 11.765 -4.506 -8.684 1.00 96.06 96 PHE A N 1
ATOM 788 C CA . PHE A 1 96 ? 11.501 -3.848 -9.967 1.00 96.06 96 PHE A CA 1
ATOM 789 C C . PHE A 1 96 ? 12.697 -3.950 -10.920 1.00 96.06 96 PHE A C 1
ATOM 791 O O . PHE A 1 96 ? 12.513 -4.218 -12.109 1.00 96.06 96 PHE A O 1
ATOM 798 N N . LYS A 1 97 ? 13.926 -3.821 -10.405 1.00 96.75 97 LYS A N 1
ATOM 799 C CA . LYS A 1 97 ? 15.153 -4.026 -11.192 1.00 96.75 97 LYS A CA 1
ATOM 800 C C . LYS A 1 97 ? 15.304 -5.464 -11.689 1.00 96.75 97 LYS A C 1
ATOM 802 O O . LYS A 1 97 ? 15.715 -5.669 -12.834 1.00 96.75 97 LYS A O 1
ATOM 807 N N . SER A 1 98 ? 14.960 -6.463 -10.872 1.00 95.88 98 SER A N 1
ATOM 808 C CA . SER A 1 98 ? 14.999 -7.860 -11.320 1.00 95.88 98 SER A CA 1
ATOM 809 C C . SER A 1 98 ? 13.970 -8.116 -12.417 1.00 95.88 98 SER A C 1
ATOM 811 O O . SER A 1 98 ? 14.317 -8.692 -13.442 1.00 95.88 98 SER A O 1
ATOM 813 N N . CYS A 1 99 ? 12.751 -7.579 -12.283 1.00 96.38 99 CYS A N 1
ATOM 814 C CA . CYS A 1 99 ? 11.738 -7.635 -13.339 1.00 96.38 99 CYS A CA 1
ATOM 815 C C . CYS A 1 99 ? 12.259 -7.047 -14.659 1.00 96.38 99 CYS A C 1
ATOM 817 O O . CYS A 1 99 ? 12.008 -7.615 -15.719 1.00 96.38 99 CYS A O 1
ATOM 819 N N . GLN A 1 100 ? 13.008 -5.939 -14.603 1.00 96.56 100 GLN A N 1
ATOM 820 C CA . GLN A 1 100 ? 13.568 -5.300 -15.797 1.00 96.56 100 GLN A CA 1
ATOM 821 C C . GLN A 1 100 ? 14.616 -6.208 -16.449 1.00 96.56 100 GLN A C 1
ATOM 823 O O . GLN A 1 100 ? 14.563 -6.464 -17.649 1.00 96.56 100 GLN A O 1
ATOM 828 N N . THR A 1 101 ? 15.532 -6.735 -15.635 1.00 96.44 101 THR A N 1
ATOM 829 C CA . THR A 1 101 ? 16.616 -7.626 -16.076 1.00 96.44 101 THR A CA 1
ATOM 830 C C . THR A 1 101 ? 16.075 -8.927 -16.678 1.00 96.44 101 THR A C 1
ATOM 832 O O . THR A 1 101 ? 16.605 -9.429 -17.665 1.00 96.44 101 THR A O 1
ATOM 835 N N . GLU A 1 102 ? 14.994 -9.456 -16.107 1.00 96.50 102 GLU A N 1
ATOM 836 C CA . GLU A 1 102 ? 14.338 -10.701 -16.520 1.00 96.50 102 GLU A CA 1
ATOM 837 C C . GLU A 1 102 ? 13.291 -10.505 -17.630 1.00 96.50 102 GLU A C 1
ATOM 839 O O . GLU A 1 102 ? 12.659 -11.473 -18.050 1.00 96.50 102 GLU A O 1
ATOM 844 N N . ASN A 1 103 ? 13.069 -9.269 -18.096 1.00 93.88 103 ASN A N 1
ATOM 845 C CA . ASN A 1 103 ? 11.993 -8.916 -19.027 1.00 93.88 103 ASN A CA 1
ATOM 846 C C . ASN A 1 103 ? 10.605 -9.421 -18.570 1.00 93.88 103 ASN A C 1
ATOM 848 O O . ASN A 1 103 ? 9.789 -9.908 -19.358 1.00 93.88 103 ASN A O 1
ATOM 852 N N . ARG A 1 104 ? 10.338 -9.328 -17.263 1.00 95.69 104 ARG A N 1
ATOM 853 C CA . ARG A 1 104 ? 9.082 -9.741 -16.632 1.00 95.69 104 ARG A CA 1
ATOM 854 C C . ARG A 1 104 ? 8.266 -8.519 -16.235 1.00 95.69 104 ARG A C 1
ATOM 856 O O . ARG A 1 104 ? 8.799 -7.526 -15.752 1.00 95.69 104 ARG A O 1
ATOM 863 N N . LYS A 1 105 ? 6.941 -8.604 -16.378 1.00 94.62 105 LYS A N 1
ATOM 864 C CA . LYS A 1 105 ? 6.040 -7.544 -15.915 1.00 94.62 105 LYS A CA 1
ATOM 865 C C . LYS A 1 105 ? 6.029 -7.491 -14.373 1.00 94.62 105 LYS A C 1
ATOM 867 O O . LYS A 1 105 ? 5.731 -8.519 -13.753 1.00 94.62 105 LYS A O 1
ATOM 872 N N . PRO A 1 106 ? 6.325 -6.338 -13.750 1.00 95.06 106 PRO A N 1
ATOM 873 C CA . PRO A 1 106 ? 6.284 -6.194 -12.301 1.00 95.06 106 PRO A CA 1
ATOM 874 C C . PRO A 1 106 ? 4.842 -6.082 -11.801 1.00 95.06 106 PRO A C 1
ATOM 876 O O . PRO A 1 106 ? 3.964 -5.544 -12.481 1.00 95.06 106 PRO A O 1
ATOM 879 N N . LEU A 1 107 ? 4.609 -6.562 -10.582 1.00 93.94 107 LEU A N 1
ATOM 880 C CA . LEU A 1 107 ? 3.417 -6.239 -9.803 1.00 93.94 107 LEU A CA 1
ATOM 881 C C . LEU A 1 107 ? 3.681 -4.911 -9.062 1.00 93.94 107 LEU A C 1
ATOM 883 O O . LEU A 1 107 ? 4.599 -4.880 -8.244 1.00 93.94 107 LEU A O 1
ATOM 887 N N . PRO A 1 108 ? 2.926 -3.823 -9.321 1.00 93.00 108 PRO A N 1
ATOM 888 C CA . PRO A 1 108 ? 3.286 -2.488 -8.824 1.00 93.00 108 PRO A CA 1
ATOM 889 C C . PRO A 1 108 ? 3.364 -2.358 -7.300 1.00 93.00 108 PRO A C 1
ATOM 891 O O . PRO A 1 108 ? 4.191 -1.615 -6.796 1.00 93.00 108 PRO A O 1
ATOM 894 N N . PHE A 1 109 ? 2.544 -3.096 -6.555 1.00 93.56 109 PHE A N 1
ATOM 895 C CA . PHE A 1 109 ? 2.494 -3.010 -5.089 1.00 93.56 109 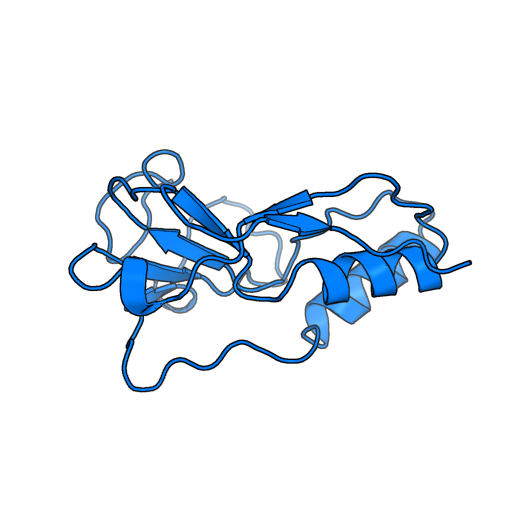PHE A CA 1
ATOM 896 C C . PHE A 1 109 ? 3.244 -4.161 -4.397 1.00 93.56 109 PHE A C 1
ATOM 898 O O . PHE A 1 109 ? 3.047 -4.442 -3.217 1.00 93.56 109 PHE A O 1
ATOM 905 N N . GLN A 1 110 ? 4.092 -4.889 -5.129 1.00 91.31 110 GLN A N 1
ATOM 906 C CA . GLN A 1 110 ? 4.861 -5.983 -4.545 1.00 91.31 110 GLN A CA 1
ATOM 907 C C . GLN A 1 110 ? 5.947 -5.438 -3.614 1.00 91.31 110 GLN A C 1
ATOM 909 O O . GLN A 1 110 ? 6.704 -4.546 -3.990 1.00 91.31 110 GLN A O 1
ATOM 914 N N . PHE A 1 111 ? 6.037 -6.009 -2.409 1.00 91.19 111 PHE A N 1
ATOM 915 C CA . PHE A 1 111 ? 6.993 -5.618 -1.360 1.00 91.19 111 PHE A CA 1
ATOM 916 C C . PHE A 1 111 ? 6.861 -4.165 -0.876 1.00 91.19 111 PHE A C 1
ATOM 918 O O . PHE A 1 111 ? 7.749 -3.649 -0.196 1.00 91.19 111 PHE A O 1
ATOM 925 N N . THR A 1 112 ? 5.733 -3.515 -1.174 1.00 92.31 112 THR A N 1
ATOM 926 C CA . THR A 1 112 ? 5.356 -2.239 -0.564 1.00 92.31 112 THR A CA 1
ATOM 927 C C . THR A 1 112 ? 4.419 -2.478 0.623 1.00 92.31 112 THR A C 1
ATOM 929 O O . THR A 1 112 ? 3.614 -3.416 0.596 1.00 92.31 112 THR A O 1
ATOM 932 N N . PRO A 1 113 ? 4.493 -1.654 1.680 1.00 93.56 113 PRO A N 1
ATOM 933 C CA . PRO A 1 113 ? 3.562 -1.750 2.794 1.00 93.56 113 PRO A CA 1
ATOM 934 C C . PRO A 1 113 ? 2.128 -1.422 2.358 1.00 93.56 113 PRO A C 1
ATOM 936 O O . PRO A 1 113 ? 1.902 -0.565 1.501 1.00 93.56 113 PRO A O 1
ATOM 939 N N . HIS A 1 114 ? 1.162 -2.095 2.978 1.00 95.12 114 HIS A N 1
ATOM 940 C CA . HIS A 1 114 ? -0.267 -1.873 2.772 1.00 95.12 114 HIS A CA 1
ATOM 941 C C . HIS A 1 114 ? -0.932 -1.477 4.087 1.00 95.12 114 HIS A C 1
ATOM 943 O O . HIS A 1 114 ? -0.594 -2.025 5.134 1.00 95.12 114 HIS A O 1
ATOM 949 N N . ILE A 1 115 ? -1.902 -0.568 4.031 1.00 96.88 115 ILE A N 1
ATOM 950 C CA . ILE A 1 115 ? -2.838 -0.345 5.135 1.00 96.88 115 ILE A CA 1
ATOM 951 C C . ILE A 1 115 ? -4.079 -1.182 4.837 1.00 96.88 115 ILE A C 1
ATOM 953 O O . ILE A 1 115 ? -4.674 -1.064 3.765 1.00 96.88 115 ILE A O 1
ATOM 957 N N . LEU A 1 116 ? -4.446 -2.052 5.773 1.00 97.38 116 LEU A N 1
ATOM 958 C CA . LEU A 1 116 ? -5.587 -2.950 5.657 1.00 97.38 116 LEU A CA 1
ATOM 959 C C . LEU A 1 116 ? -6.644 -2.544 6.675 1.00 97.38 116 LEU A C 1
ATOM 961 O O . LEU A 1 116 ? -6.360 -2.486 7.872 1.00 97.38 116 LEU A O 1
ATOM 965 N N . VAL A 1 117 ? -7.856 -2.279 6.197 1.00 97.75 117 VAL A N 1
ATOM 966 C CA . VAL A 1 117 ? -8.950 -1.748 7.021 1.00 97.75 117 VAL A CA 1
ATOM 967 C C . VAL A 1 117 ? -10.146 -2.675 6.932 1.00 97.75 117 VAL A C 1
ATOM 969 O O . VAL A 1 117 ? -10.649 -2.948 5.842 1.00 97.75 117 VAL A O 1
ATOM 972 N N . ARG A 1 118 ? -10.644 -3.138 8.077 1.00 97.62 118 ARG A N 1
ATOM 973 C CA . ARG A 1 118 ? -11.901 -3.884 8.139 1.00 97.62 118 ARG A CA 1
ATOM 974 C C . ARG A 1 118 ? -13.050 -2.923 8.419 1.00 97.62 118 ARG A C 1
ATOM 976 O O . ARG A 1 118 ? -13.214 -2.476 9.548 1.00 97.62 118 ARG A O 1
ATOM 983 N N . GLY A 1 119 ? -13.872 -2.659 7.413 1.00 95.25 119 GLY A N 1
ATOM 984 C CA . GLY A 1 119 ? -15.035 -1.787 7.541 1.00 95.25 119 GLY A CA 1
ATOM 985 C C . GLY A 1 119 ? -15.323 -1.039 6.250 1.00 95.25 119 GLY A C 1
ATOM 986 O O . GLY A 1 119 ? -14.865 -1.425 5.176 1.00 95.25 119 GLY A O 1
ATOM 987 N N . GLU A 1 120 ? -16.076 0.042 6.383 1.00 95.12 120 GLU A N 1
ATOM 988 C CA . GLU A 1 120 ? -16.475 0.911 5.283 1.00 95.12 120 GLU A CA 1
ATOM 989 C C . GLU A 1 120 ? -15.917 2.311 5.522 1.00 95.12 120 GLU A C 1
ATOM 991 O O . GLU A 1 120 ? -15.823 2.763 6.663 1.00 95.12 120 GLU A O 1
ATOM 996 N N . ILE A 1 121 ? -15.552 2.998 4.441 1.00 94.69 121 ILE A N 1
ATOM 997 C CA . ILE A 1 121 ? -15.105 4.390 4.486 1.00 94.69 121 ILE A CA 1
ATOM 998 C C . ILE A 1 121 ? -15.992 5.239 3.583 1.00 94.69 121 ILE A C 1
ATOM 1000 O O . ILE A 1 121 ? -16.407 4.797 2.510 1.00 94.69 121 ILE A O 1
ATOM 1004 N N . ASN A 1 122 ? -16.267 6.473 4.003 1.00 91.56 122 ASN A N 1
ATOM 1005 C CA . ASN A 1 122 ? -16.935 7.446 3.150 1.00 91.56 122 ASN A CA 1
ATOM 1006 C C . ASN A 1 122 ? -15.893 8.145 2.263 1.00 91.56 122 ASN A C 1
ATOM 1008 O O . ASN A 1 122 ? -14.891 8.655 2.761 1.00 91.56 122 ASN A O 1
ATOM 1012 N N . LEU A 1 123 ? -16.138 8.165 0.952 1.00 92.31 123 LEU A N 1
ATOM 1013 C CA . LEU A 1 123 ? -15.281 8.825 -0.037 1.00 92.31 123 LEU A CA 1
ATOM 1014 C C . LEU A 1 123 ? -15.759 10.237 -0.407 1.00 92.31 123 LEU A C 1
ATOM 1016 O O . LEU A 1 123 ? -15.152 10.894 -1.253 1.00 92.31 123 LEU A O 1
ATOM 1020 N N . GLU A 1 124 ? -16.848 10.717 0.192 1.00 93.62 124 GLU A N 1
ATOM 1021 C CA . GLU A 1 124 ? -17.359 12.064 -0.037 1.00 93.62 124 GLU A CA 1
ATOM 1022 C C . GLU A 1 124 ? -16.308 13.123 0.322 1.00 93.62 124 GLU A C 1
ATOM 1024 O O . GLU A 1 124 ? -15.719 13.111 1.400 1.00 93.62 124 GLU A O 1
ATOM 1029 N N . GLY A 1 125 ? -16.045 14.038 -0.615 1.00 92.25 125 GLY A N 1
ATOM 1030 C CA . GLY A 1 125 ? -15.057 15.105 -0.438 1.00 92.25 125 GLY A CA 1
ATOM 1031 C C . GLY A 1 125 ? -13.593 14.651 -0.482 1.00 92.25 125 GLY A C 1
ATOM 1032 O O . GLY A 1 125 ? -12.703 15.499 -0.420 1.00 92.25 125 GLY A O 1
ATOM 1033 N N . ILE A 1 126 ? -13.317 13.351 -0.634 1.00 95.12 126 ILE A N 1
ATOM 1034 C CA . ILE A 1 126 ? -11.952 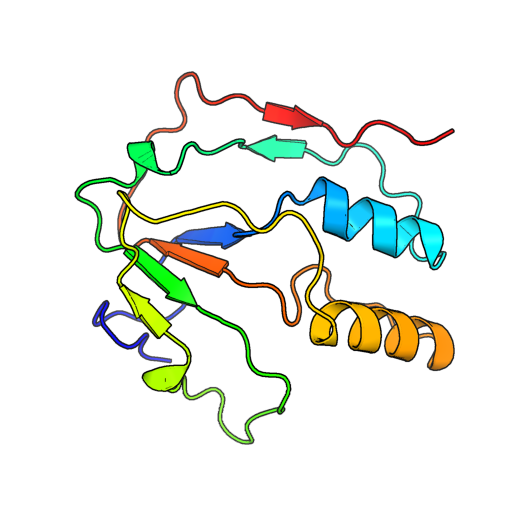12.844 -0.774 1.00 95.12 126 ILE A CA 1
ATOM 1035 C C . ILE A 1 126 ? -11.374 13.273 -2.120 1.00 95.12 126 ILE A C 1
ATOM 1037 O O . ILE A 1 126 ? -11.971 13.101 -3.186 1.00 95.12 126 ILE A O 1
ATOM 1041 N N . LYS A 1 127 ? -10.160 13.818 -2.069 1.00 95.06 127 LYS A N 1
ATOM 1042 C CA . LYS A 1 127 ? -9.441 14.278 -3.249 1.00 95.06 127 LYS A CA 1
ATOM 1043 C C . LYS A 1 127 ? -9.009 13.098 -4.117 1.00 95.06 127 LYS A C 1
ATOM 1045 O O . LYS A 1 127 ? -8.453 12.112 -3.636 1.00 95.06 127 LYS A O 1
ATOM 1050 N N . ILE A 1 128 ? -9.202 13.246 -5.423 1.00 94.31 128 ILE A N 1
ATOM 1051 C CA . ILE A 1 128 ? -8.642 12.343 -6.426 1.00 94.31 128 ILE A CA 1
ATOM 1052 C C . ILE A 1 128 ? -7.341 12.959 -6.936 1.00 94.31 128 ILE A C 1
ATOM 1054 O O . ILE A 1 128 ? -7.320 14.087 -7.432 1.00 94.31 128 ILE A O 1
ATOM 1058 N N . GLN A 1 129 ? -6.247 12.220 -6.809 1.00 89.94 129 GLN A N 1
ATOM 1059 C CA . GLN A 1 129 ? -4.975 12.552 -7.431 1.00 89.94 129 GLN A CA 1
ATOM 1060 C C . GLN A 1 129 ? -4.871 11.895 -8.803 1.00 89.94 129 GLN A C 1
ATOM 1062 O O . GLN A 1 129 ? -5.413 10.819 -9.047 1.00 89.94 129 GLN A O 1
ATOM 1067 N N . HIS A 1 130 ? -4.142 12.561 -9.691 1.00 86.75 130 HIS A N 1
ATOM 1068 C CA . HIS A 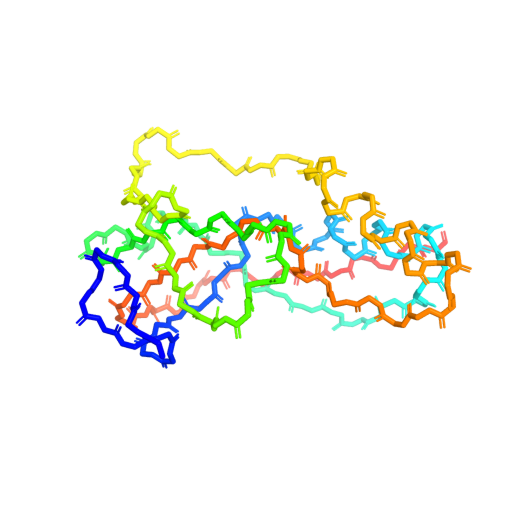1 130 ? -3.849 12.090 -11.035 1.00 86.75 130 HIS A CA 1
ATOM 1069 C C . HIS A 1 130 ? -2.346 11.846 -11.145 1.00 86.75 130 HIS A C 1
ATOM 1071 O O . HIS A 1 130 ? -1.555 12.691 -10.706 1.00 86.75 130 HIS A O 1
ATOM 1077 N N . ALA A 1 131 ? -1.946 10.741 -11.772 1.00 76.25 131 ALA A N 1
ATOM 1078 C CA . ALA A 1 131 ? -0.583 10.620 -12.266 1.00 76.25 131 ALA A CA 1
ATOM 1079 C C . ALA A 1 131 ? -0.350 11.757 -13.268 1.00 76.25 131 ALA A C 1
ATOM 1081 O O . ALA A 1 131 ? -1.057 11.877 -14.268 1.00 76.25 131 ALA A O 1
ATOM 1082 N N . GLN A 1 132 ? 0.585 12.653 -12.959 1.00 63.28 132 GLN A N 1
ATOM 1083 C CA . GLN A 1 132 ? 0.996 13.674 -13.914 1.00 63.28 132 GLN A CA 1
ATOM 1084 C C . GLN A 1 132 ? 1.803 12.990 -15.014 1.00 63.28 132 GLN A C 1
ATOM 1086 O O . GLN A 1 132 ? 2.708 12.219 -14.705 1.00 63.28 132 GLN A O 1
ATOM 1091 N N . ASN A 1 133 ? 1.489 13.293 -16.274 1.00 50.25 133 ASN A N 1
ATOM 1092 C CA . ASN A 1 133 ? 2.298 12.865 -17.410 1.00 50.25 133 ASN A CA 1
ATOM 1093 C C . ASN A 1 133 ? 3.712 13.434 -17.235 1.00 50.25 133 ASN A C 1
ATOM 1095 O O . ASN A 1 133 ? 3.887 14.655 -17.249 1.00 50.25 133 ASN A O 1
ATOM 1099 N N . ILE A 1 134 ? 4.702 12.564 -17.050 1.00 48.44 134 ILE A N 1
ATOM 1100 C CA . ILE A 1 134 ? 6.107 12.941 -17.187 1.00 48.44 134 ILE A CA 1
ATOM 1101 C C . ILE A 1 134 ? 6.374 12.924 -18.697 1.00 48.44 134 ILE A C 1
ATOM 1103 O O . ILE A 1 134 ? 6.340 11.862 -19.319 1.00 48.44 134 ILE A O 1
ATOM 1107 N N . TYR A 1 135 ? 6.483 14.113 -19.296 1.00 38.78 135 TYR A N 1
ATOM 1108 C CA . TYR A 1 135 ? 6.820 14.298 -20.712 1.00 38.78 135 TYR A CA 1
ATOM 1109 C C . TYR A 1 135 ? 8.331 14.361 -20.901 1.00 38.78 135 TYR A C 1
ATOM 1111 O O . TYR A 1 135 ? 8.989 15.015 -20.059 1.00 38.78 135 TYR A O 1
#

Sequence (135 aa):
YRLPKLNCLWNDVLHFSALNPKIIFSRLEELGFGPFRDLKWFEIPVQVLEGLPTVVYRAPIQPRQDFALDEADVEVLDFQSWSEPLNLSPEAESYFKSCQTENRKPLPFQFTPHILVRGEINLEGIKIQHAQNIY

pLDDT: mean 90.16, std 10.81, range [38.78, 97.75]

Foldseek 3Di:
DQDPPVRHDPVQWDKAFLADLLQLQVLLVVLPVDDDAWDKDWPDQVVLQPPWFKKKAQADLDPDPDPDGDPVRIGGDDNVPDDRDHHDDPSLSVQSVVCSVVVHNDDSCHRTMIMITRDDGDCVPTDMDTNDDPD

Radius of gyration: 15.76 Å; chains: 1; bounding box: 34×37×37 Å